Protein AF-A0A521FG73-F1 (afdb_monomer)

pLDDT: mean 85.03, std 11.17, range [48.38, 95.25]

Sequence (77 aa):
MAGLIPQLVPSHELIITMDESRMVSIGKLRMEQVLIKIVCNAAKYSPGAKQILLDARFMENGDLLFSVTDQRIGISE

Solvent-accessible surface area (backbone atoms only — not comparable to full-atom values): 4912 Å² total; per-residue (Å²): 119,86,75,54,66,62,68,72,38,78,80,37,49,73,47,78,48,66,82,66,93,76,92,74,94,69,63,63,73,62,51,50,54,51,52,52,52,52,54,48,46,39,50,70,72,22,76,90,37,61,54,34,41,38,41,38,39,75,44,97,88,70,48,77,48,76,45,79,48,57,75,53,95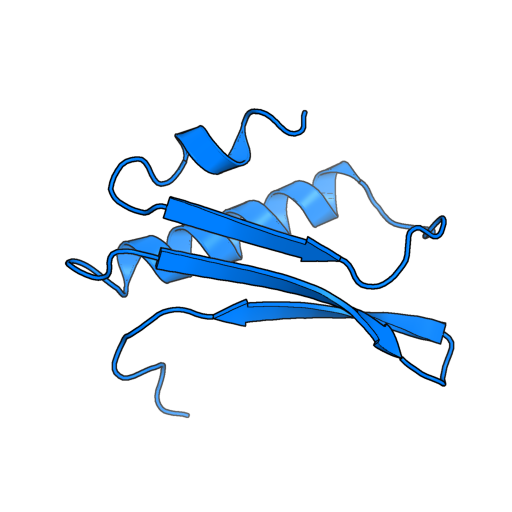,74,79,84,133

InterPro domains:
  IPR036890 Histidine kinase/HSP90-like ATPase superfamily [G3DSA:3.30.565.10] (6-77)
  IPR036890 Histidine kinase/HSP90-like ATPase superfamily [SSF55874] (10-77)

Radius of gyration: 13.18 Å; Cα contacts (8 Å, |Δi|>4): 89; chains: 1; bounding box: 31×31×32 Å

Structure (mmCIF, N/CA/C/O backbone):
data_AF-A0A521FG73-F1
#
_entry.id   AF-A0A521FG73-F1
#
loop_
_atom_site.group_PDB
_atom_site.id
_atom_site.type_symbol
_atom_site.label_atom_id
_atom_site.label_alt_id
_atom_site.label_comp_id
_atom_site.label_asym_id
_atom_site.label_entity_id
_atom_site.label_seq_id
_atom_site.pdbx_PDB_ins_code
_atom_site.Cartn_x
_atom_site.Cartn_y
_atom_site.Cartn_z
_atom_site.occupancy
_atom_site.B_iso_or_equiv
_atom_site.auth_seq_id
_atom_site.auth_comp_id
_atom_site.auth_asym_id
_atom_site.auth_atom_id
_atom_site.pdbx_PDB_model_num
ATOM 1 N N . MET A 1 1 ? -4.346 11.279 -10.098 1.00 48.91 1 MET A N 1
ATOM 2 C CA . MET A 1 1 ? -4.574 9.899 -9.607 1.00 48.91 1 MET A CA 1
ATOM 3 C C . MET A 1 1 ? -4.101 9.696 -8.166 1.00 48.91 1 MET A C 1
ATOM 5 O O . MET A 1 1 ? -4.778 8.976 -7.453 1.00 48.91 1 MET A O 1
ATOM 9 N N . ALA A 1 2 ? -3.046 10.378 -7.683 1.00 48.38 2 ALA A N 1
ATOM 10 C CA . ALA A 1 2 ? -2.605 10.305 -6.275 1.00 48.38 2 ALA A CA 1
ATOM 11 C C . ALA A 1 2 ? -3.675 10.690 -5.219 1.00 48.38 2 ALA A C 1
ATOM 13 O O . ALA A 1 2 ? -3.539 10.335 -4.058 1.00 48.38 2 ALA A O 1
ATOM 14 N N . GLY A 1 3 ? -4.755 11.379 -5.613 1.00 51.84 3 GLY A N 1
ATOM 15 C CA . GLY A 1 3 ? -5.817 11.826 -4.702 1.00 51.84 3 GLY A CA 1
ATOM 16 C C . GLY A 1 3 ? -6.951 10.829 -4.429 1.00 51.84 3 GLY A C 1
ATOM 17 O O . GLY A 1 3 ? -7.811 11.145 -3.616 1.00 51.84 3 GLY A O 1
ATOM 18 N N . LEU A 1 4 ? -6.995 9.662 -5.090 1.00 58.72 4 LEU A N 1
ATOM 19 C CA . LEU A 1 4 ? -8.101 8.706 -4.908 1.00 58.72 4 LEU A CA 1
ATOM 20 C C . LEU A 1 4 ? -7.892 7.774 -3.711 1.00 58.72 4 LEU A C 1
ATOM 22 O O . LEU A 1 4 ? -8.845 7.488 -2.998 1.00 58.72 4 LEU A O 1
ATOM 26 N N . ILE A 1 5 ? -6.658 7.333 -3.453 1.00 60.25 5 ILE A N 1
ATOM 27 C CA . ILE A 1 5 ? -6.391 6.335 -2.406 1.00 60.25 5 ILE A CA 1
ATOM 28 C C . ILE A 1 5 ? -6.708 6.852 -0.987 1.00 60.25 5 ILE A C 1
ATOM 30 O O . ILE A 1 5 ? -7.362 6.122 -0.244 1.00 60.25 5 ILE A O 1
ATOM 34 N N . PRO A 1 6 ? -6.375 8.104 -0.608 1.00 60.38 6 PRO A N 1
ATOM 35 C CA . PRO A 1 6 ? -6.740 8.635 0.709 1.00 60.38 6 PRO A CA 1
ATOM 36 C C . PRO A 1 6 ? -8.258 8.696 0.953 1.00 60.38 6 PRO A C 1
ATOM 38 O O . PRO A 1 6 ? -8.703 8.611 2.091 1.00 60.38 6 PRO A O 1
ATOM 41 N N . GLN A 1 7 ? -9.070 8.809 -0.105 1.00 64.12 7 GLN A N 1
ATOM 42 C CA . GLN A 1 7 ? -10.535 8.846 0.011 1.00 64.12 7 GLN A CA 1
ATOM 43 C C . GLN A 1 7 ? -11.159 7.459 0.228 1.00 64.12 7 GLN A C 1
ATOM 45 O O . GLN A 1 7 ? -12.318 7.368 0.624 1.00 64.12 7 GLN A O 1
ATOM 50 N N . LEU A 1 8 ? -10.416 6.377 -0.029 1.00 70.50 8 LEU A N 1
ATOM 51 C CA . LEU A 1 8 ? -10.923 5.005 0.090 1.00 70.50 8 LEU A CA 1
ATOM 52 C C . LEU A 1 8 ? -11.014 4.521 1.538 1.00 70.50 8 LEU A C 1
ATOM 54 O O . LEU A 1 8 ? -11.743 3.571 1.819 1.00 70.50 8 LEU A O 1
ATOM 58 N N . VAL A 1 9 ? -10.259 5.141 2.444 1.00 78.88 9 VAL A N 1
ATOM 59 C CA . VAL A 1 9 ? -10.122 4.712 3.841 1.00 78.88 9 VAL A CA 1
ATOM 60 C C . VAL A 1 9 ? -10.279 5.908 4.789 1.00 78.88 9 VAL A C 1
ATOM 62 O O . VAL A 1 9 ? -9.369 6.218 5.542 1.00 78.88 9 VAL A O 1
ATOM 65 N N . PRO A 1 10 ? -11.431 6.607 4.790 1.00 78.56 10 PRO A N 1
ATOM 66 C CA . PRO A 1 10 ? -11.598 7.890 5.489 1.00 78.56 10 PRO A CA 1
ATOM 67 C C . PRO A 1 10 ? -11.463 7.805 7.019 1.00 78.56 10 PRO A C 1
ATOM 69 O O . PRO A 1 10 ? -11.313 8.826 7.683 1.00 78.56 10 PRO A O 1
ATOM 72 N N . SER A 1 11 ? -11.536 6.600 7.590 1.00 84.56 11 SER A N 1
ATOM 73 C CA . SER A 1 11 ? -11.310 6.335 9.014 1.00 84.56 11 SER A CA 1
ATOM 74 C C . SER A 1 11 ? -9.835 6.172 9.392 1.00 84.56 11 SER A C 1
ATOM 76 O O . SER A 1 11 ? -9.535 6.071 10.581 1.00 84.56 11 SER A O 1
ATOM 78 N N . HIS A 1 12 ? -8.933 6.127 8.410 1.00 86.62 12 HIS A N 1
ATOM 79 C CA . HIS A 1 12 ? -7.510 5.863 8.586 1.00 86.62 12 HIS A CA 1
ATOM 80 C C . HIS A 1 12 ? -6.682 6.940 7.884 1.00 86.62 12 HIS A C 1
ATOM 82 O O . HIS A 1 12 ? -6.992 7.384 6.782 1.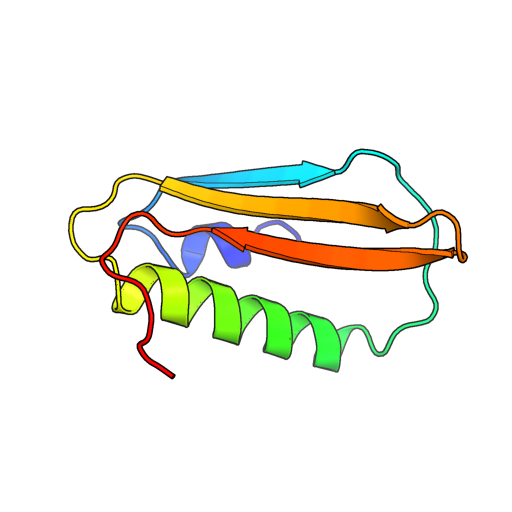00 86.62 12 HIS A O 1
ATOM 88 N N . GLU A 1 13 ? -5.582 7.338 8.506 1.00 89.94 13 GLU A N 1
ATOM 89 C CA . GLU A 1 13 ? -4.545 8.129 7.860 1.00 89.94 13 GLU A CA 1
ATOM 90 C C . GLU A 1 13 ? -3.658 7.197 7.023 1.00 89.94 13 GLU A C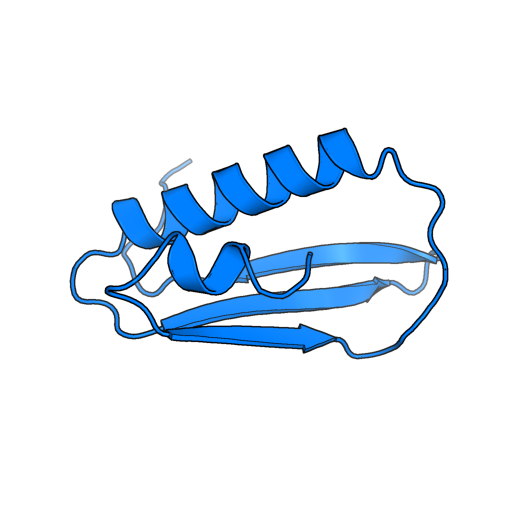 1
ATOM 92 O O . GLU A 1 13 ? -3.065 6.247 7.541 1.00 89.94 13 GLU A O 1
ATOM 97 N N . LEU A 1 14 ? -3.582 7.454 5.717 1.00 89.38 14 LEU A N 1
ATOM 98 C CA . LEU A 1 14 ? -2.690 6.729 4.819 1.00 89.38 14 LEU A CA 1
ATOM 99 C C . LEU A 1 14 ? -1.353 7.465 4.720 1.00 89.38 14 LEU A C 1
ATOM 101 O O . LEU A 1 14 ? -1.288 8.557 4.154 1.00 89.38 14 LEU A O 1
ATOM 105 N N . ILE A 1 15 ? -0.294 6.842 5.227 1.00 90.50 15 ILE A N 1
ATOM 106 C CA . ILE A 1 15 ? 1.072 7.368 5.167 1.00 90.50 15 ILE A CA 1
ATOM 107 C C . ILE A 1 15 ? 1.809 6.626 4.056 1.00 90.50 15 ILE A C 1
ATOM 109 O O . ILE A 1 15 ? 1.838 5.397 4.047 1.00 90.50 15 ILE A O 1
ATOM 113 N N . ILE A 1 16 ? 2.378 7.372 3.109 1.00 89.94 16 ILE A N 1
ATOM 114 C CA . ILE A 1 16 ? 3.076 6.811 1.950 1.00 89.94 16 ILE A CA 1
ATOM 115 C C . ILE A 1 16 ? 4.544 7.220 2.011 1.00 89.94 16 ILE A C 1
ATOM 117 O O . ILE A 1 16 ? 4.850 8.412 1.945 1.00 89.94 16 ILE A O 1
ATOM 121 N N . THR A 1 17 ? 5.433 6.233 2.068 1.00 91.31 17 THR A N 1
ATOM 122 C CA . THR A 1 17 ? 6.885 6.429 2.021 1.00 91.31 17 THR A CA 1
ATOM 123 C C . THR A 1 17 ? 7.445 5.781 0.765 1.00 91.31 17 THR A C 1
ATOM 125 O O . THR A 1 17 ? 7.074 4.665 0.397 1.00 91.31 17 THR A O 1
ATOM 128 N N . MET A 1 18 ? 8.352 6.481 0.090 1.00 88.12 18 MET A N 1
ATOM 129 C CA . MET A 1 18 ? 9.060 5.945 -1.065 1.00 88.12 18 MET A CA 1
ATOM 130 C C . MET A 1 18 ? 10.522 6.364 -0.995 1.00 88.12 18 MET A C 1
ATOM 132 O O . MET A 1 18 ? 10.818 7.559 -1.020 1.00 88.12 18 MET A O 1
ATOM 136 N N . ASP A 1 19 ? 11.415 5.380 -0.911 1.00 82.81 19 ASP A N 1
ATOM 137 C CA . ASP A 1 19 ? 12.845 5.623 -0.681 1.00 82.81 19 ASP A CA 1
ATOM 138 C C . ASP A 1 19 ? 13.536 6.225 -1.911 1.00 82.81 19 ASP A C 1
ATOM 140 O O . ASP A 1 19 ? 14.489 6.994 -1.798 1.00 82.81 19 ASP A O 1
ATOM 144 N N . GLU A 1 20 ? 13.045 5.898 -3.108 1.00 85.19 20 GLU A N 1
ATOM 145 C CA . GLU A 1 20 ? 13.616 6.369 -4.363 1.00 85.19 20 GLU A CA 1
ATOM 146 C C . GLU A 1 20 ? 12.555 6.437 -5.468 1.00 85.19 20 GLU A C 1
ATOM 148 O O . GLU A 1 20 ? 11.687 5.571 -5.579 1.00 85.19 20 GLU A O 1
ATOM 153 N N . SER A 1 21 ? 12.641 7.455 -6.328 1.00 85.00 21 SER A N 1
ATOM 154 C CA . SER A 1 21 ? 11.785 7.578 -7.510 1.00 85.00 21 SER A CA 1
ATOM 155 C C . SER A 1 21 ? 12.490 6.995 -8.735 1.00 85.00 21 SER A C 1
ATOM 157 O O . SER A 1 21 ? 13.445 7.584 -9.244 1.00 85.00 21 SER A O 1
ATOM 159 N N . ARG A 1 22 ? 12.011 5.849 -9.233 1.00 86.88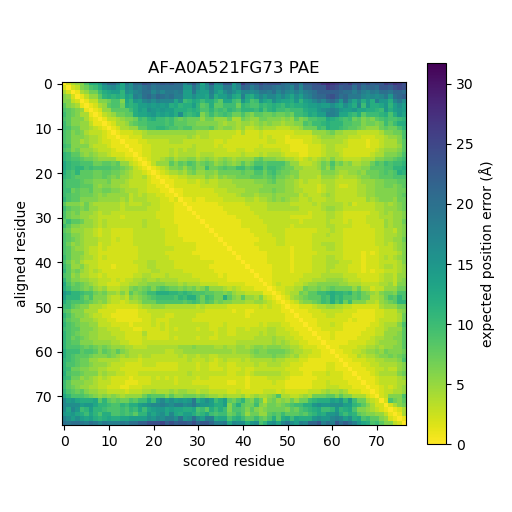 22 ARG A N 1
ATOM 160 C CA . ARG A 1 22 ? 12.459 5.261 -10.506 1.00 86.88 22 ARG A CA 1
ATOM 161 C C . ARG A 1 22 ? 11.277 4.823 -11.358 1.00 86.88 22 ARG A C 1
ATOM 163 O O . ARG A 1 22 ? 10.207 4.482 -10.858 1.00 86.88 22 ARG A O 1
ATOM 170 N N . MET A 1 23 ? 11.496 4.803 -12.668 1.00 88.81 23 MET A N 1
ATOM 171 C CA . MET A 1 23 ? 10.521 4.285 -13.622 1.00 88.81 23 MET A CA 1
ATOM 172 C C . MET A 1 23 ? 10.445 2.761 -13.532 1.00 88.81 23 MET A C 1
ATOM 174 O O . MET A 1 23 ? 11.469 2.084 -13.531 1.00 88.81 23 MET A O 1
ATOM 178 N N . VAL A 1 24 ? 9.224 2.228 -13.523 1.00 88.56 24 VAL A N 1
ATOM 179 C CA . VAL A 1 24 ? 8.960 0.785 -13.560 1.00 88.56 24 VAL A CA 1
ATOM 180 C C . VAL A 1 24 ? 8.093 0.428 -14.759 1.00 88.56 24 VAL A C 1
ATOM 182 O O . VAL A 1 24 ? 7.179 1.170 -15.126 1.00 88.56 24 VAL A O 1
ATOM 185 N N . SER A 1 25 ? 8.364 -0.727 -15.366 1.00 91.44 25 SER A N 1
ATOM 186 C CA . SER A 1 25 ? 7.492 -1.297 -16.393 1.00 91.44 25 SER A CA 1
ATOM 187 C C . SER A 1 25 ? 6.386 -2.092 -15.713 1.00 91.44 25 SER A C 1
ATOM 189 O O . SER A 1 25 ? 6.629 -3.158 -15.152 1.00 91.44 25 SER A O 1
ATOM 191 N N . ILE A 1 26 ? 5.168 -1.551 -15.710 1.00 89.69 26 ILE A N 1
ATOM 192 C CA . ILE A 1 26 ? 4.043 -2.169 -15.013 1.00 89.69 26 ILE A CA 1
ATOM 193 C C . ILE A 1 26 ? 2.710 -1.868 -15.693 1.00 89.69 26 ILE A C 1
ATOM 195 O O . ILE A 1 26 ? 2.495 -0.799 -16.265 1.00 89.69 26 ILE A O 1
ATOM 199 N N . GLY A 1 27 ? 1.766 -2.803 -15.583 1.00 95.25 27 GLY A N 1
ATOM 200 C CA . GLY A 1 27 ? 0.380 -2.566 -15.969 1.00 95.25 27 GLY A CA 1
ATOM 201 C C . GLY A 1 27 ? -0.296 -1.604 -14.994 1.00 95.25 27 GLY A C 1
ATOM 202 O O . GLY A 1 27 ? -0.898 -2.054 -14.023 1.00 95.25 27 GLY A O 1
ATOM 203 N N . LYS A 1 28 ? -0.217 -0.294 -15.260 1.00 90.75 28 LYS A N 1
ATOM 204 C CA . LYS A 1 28 ? -0.702 0.785 -14.377 1.00 90.75 28 LYS A CA 1
ATOM 205 C C . LYS A 1 28 ? -2.085 0.517 -13.769 1.00 90.75 28 LYS A C 1
ATOM 207 O O . LYS A 1 28 ? -2.220 0.539 -12.553 1.00 90.75 28 LYS A O 1
ATOM 212 N N . LEU A 1 29 ? -3.085 0.216 -14.603 1.00 90.88 29 LEU A N 1
ATOM 213 C CA . LEU A 1 29 ? -4.460 -0.039 -14.148 1.00 90.88 29 LEU A CA 1
ATOM 214 C C . LEU A 1 29 ? -4.556 -1.274 -13.244 1.00 90.88 29 LEU A C 1
ATOM 216 O O . LEU A 1 29 ? -5.277 -1.272 -12.251 1.00 90.88 29 LEU A O 1
ATOM 220 N N . ARG A 1 30 ? -3.807 -2.331 -13.572 1.00 93.06 30 ARG A N 1
ATOM 2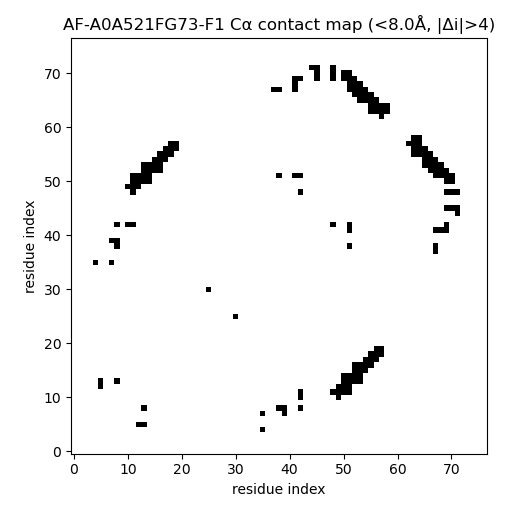21 C CA . ARG A 1 30 ? -3.796 -3.568 -12.787 1.00 93.06 30 ARG A CA 1
ATOM 222 C C . ARG A 1 30 ? -3.117 -3.352 -11.438 1.00 93.06 30 ARG A C 1
ATOM 224 O O . ARG A 1 30 ? -3.619 -3.833 -10.429 1.00 93.06 30 ARG A O 1
ATOM 231 N N . MET A 1 31 ? -2.010 -2.611 -11.410 1.00 91.25 31 MET A N 1
ATOM 232 C CA . MET A 1 31 ? -1.317 -2.310 -10.159 1.00 91.25 31 MET A CA 1
ATOM 233 C C . MET A 1 31 ? -2.156 -1.412 -9.256 1.00 91.25 31 MET A C 1
ATOM 235 O O . MET A 1 31 ? -2.239 -1.654 -8.059 1.00 9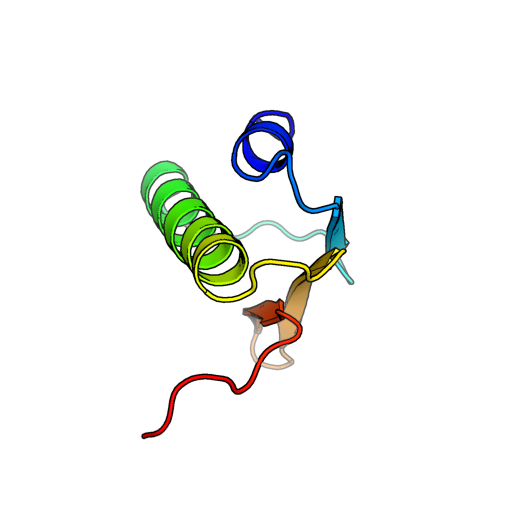1.25 31 MET A O 1
ATOM 239 N N . GLU A 1 32 ? -2.839 -0.425 -9.829 1.00 89.50 32 GLU A N 1
ATOM 240 C CA . GLU A 1 32 ? -3.765 0.421 -9.085 1.00 89.50 32 GLU A CA 1
ATOM 241 C C . GLU A 1 32 ? -4.858 -0.404 -8.395 1.00 89.50 32 GLU A C 1
ATOM 243 O O . GLU A 1 32 ? -5.071 -0.264 -7.193 1.00 89.50 32 GLU A O 1
ATOM 248 N N . GLN A 1 33 ? -5.485 -1.339 -9.114 1.00 90.94 33 GLN A N 1
ATOM 249 C CA . GLN A 1 33 ? -6.479 -2.245 -8.532 1.00 90.94 33 GLN A CA 1
ATOM 250 C C . GLN A 1 33 ? -5.911 -3.101 -7.396 1.00 90.94 33 GLN A C 1
ATOM 252 O O . GLN A 1 33 ? -6.589 -3.315 -6.390 1.00 90.94 33 GLN A O 1
ATOM 257 N N . VAL A 1 34 ? -4.681 -3.598 -7.547 1.00 93.19 34 VAL A N 1
ATOM 258 C CA . VAL A 1 34 ? -4.015 -4.399 -6.513 1.00 93.19 34 VAL A CA 1
ATOM 259 C C . VAL A 1 34 ? -3.747 -3.556 -5.264 1.00 93.19 34 VAL A C 1
ATOM 261 O O . VAL A 1 34 ? -4.120 -3.980 -4.172 1.00 93.19 34 VAL A O 1
ATOM 264 N N . LEU A 1 35 ? -3.185 -2.351 -5.411 1.00 91.19 35 LEU A N 1
ATOM 265 C CA . LEU A 1 35 ? -2.927 -1.443 -4.287 1.00 91.19 35 LEU A CA 1
ATOM 266 C C . LEU A 1 35 ? -4.220 -1.078 -3.554 1.00 91.19 35 LEU A C 1
ATOM 268 O O . LEU A 1 35 ? -4.279 -1.188 -2.332 1.00 91.19 35 LEU A O 1
ATOM 272 N N . ILE A 1 36 ? -5.273 -0.724 -4.297 1.00 90.75 36 ILE A N 1
ATOM 273 C CA . ILE A 1 36 ? -6.597 -0.432 -3.734 1.00 90.75 36 ILE A CA 1
ATOM 274 C C . ILE A 1 36 ? -7.102 -1.618 -2.913 1.00 90.75 36 ILE A C 1
ATOM 276 O O . ILE A 1 36 ? -7.510 -1.444 -1.768 1.00 90.75 36 ILE A O 1
ATOM 280 N N . LYS A 1 37 ? -7.040 -2.836 -3.462 1.00 91.38 37 LYS A N 1
ATOM 281 C CA . LYS A 1 37 ? -7.509 -4.034 -2.756 1.00 91.38 37 LYS A CA 1
ATOM 282 C C . LYS A 1 37 ? -6.770 -4.264 -1.443 1.00 91.38 37 LYS A C 1
ATOM 284 O O . LYS A 1 37 ? -7.408 -4.582 -0.442 1.00 91.38 37 LYS A O 1
ATOM 289 N N . ILE A 1 38 ? -5.446 -4.130 -1.453 1.00 92.06 38 ILE A N 1
ATOM 290 C CA . ILE A 1 38 ? -4.624 -4.396 -0.270 1.00 92.06 38 ILE A CA 1
ATOM 291 C C . ILE A 1 38 ? -4.866 -3.317 0.793 1.00 92.06 38 ILE A C 1
ATOM 293 O O . ILE A 1 38 ? -5.141 -3.660 1.939 1.00 92.06 38 ILE A O 1
ATOM 297 N N . VAL A 1 39 ? -4.866 -2.033 0.418 1.00 91.38 39 VAL A N 1
ATOM 298 C CA . VAL A 1 39 ? -5.119 -0.916 1.348 1.00 91.38 39 VAL A CA 1
ATOM 299 C C . VAL A 1 39 ? -6.531 -0.981 1.935 1.00 91.38 39 VAL A C 1
ATOM 301 O O . VAL A 1 39 ? -6.711 -0.822 3.142 1.00 91.38 39 VAL A O 1
ATOM 304 N N . CYS A 1 40 ? -7.546 -1.277 1.120 1.00 90.12 40 CYS A N 1
ATOM 305 C CA . CYS A 1 40 ? -8.910 -1.442 1.619 1.00 90.12 40 CYS A CA 1
ATOM 306 C C . CYS A 1 40 ? -9.037 -2.640 2.569 1.00 90.12 40 CYS A C 1
ATOM 308 O O . CYS A 1 40 ? -9.764 -2.549 3.558 1.00 90.12 40 CYS A O 1
ATOM 310 N N . ASN A 1 41 ? -8.335 -3.747 2.306 1.00 90.69 41 ASN A N 1
ATOM 311 C CA . ASN A 1 41 ? -8.296 -4.880 3.230 1.00 90.69 41 ASN A CA 1
ATOM 312 C C . ASN A 1 41 ? -7.633 -4.488 4.553 1.00 90.69 41 ASN A C 1
ATOM 314 O O . ASN A 1 41 ? -8.230 -4.721 5.602 1.00 90.69 41 ASN A O 1
ATOM 318 N N . ALA A 1 42 ? -6.467 -3.844 4.504 1.00 91.19 42 ALA A N 1
ATOM 319 C CA . ALA A 1 42 ? -5.781 -3.332 5.685 1.00 91.19 42 ALA A CA 1
ATOM 320 C C . ALA A 1 42 ? -6.724 -2.475 6.548 1.00 91.19 42 ALA A C 1
ATOM 322 O O . ALA A 1 42 ? -6.881 -2.745 7.735 1.00 91.19 42 ALA A O 1
ATOM 323 N N . ALA A 1 43 ? -7.457 -1.524 5.956 1.00 90.06 43 ALA A N 1
ATOM 324 C CA . ALA A 1 43 ? -8.431 -0.700 6.681 1.00 90.06 43 ALA A CA 1
ATOM 325 C C . ALA A 1 43 ? -9.607 -1.501 7.250 1.00 90.06 43 ALA A C 1
ATOM 327 O O . ALA A 1 43 ? -9.952 -1.370 8.426 1.00 90.06 43 ALA A O 1
ATOM 328 N N . LYS A 1 44 ? -10.223 -2.349 6.418 1.00 88.62 44 LYS A N 1
ATOM 329 C CA . LYS A 1 44 ? -11.389 -3.165 6.782 1.00 88.62 44 LYS A CA 1
ATOM 330 C C . LYS A 1 44 ? -11.090 -4.079 7.966 1.00 88.62 44 LYS A C 1
ATOM 332 O O . LYS A 1 44 ? -11.945 -4.253 8.833 1.00 88.62 44 LYS A O 1
ATOM 337 N N . TYR A 1 45 ? -9.905 -4.682 7.978 1.00 89.44 45 TYR A N 1
ATOM 338 C CA . TYR A 1 45 ? -9.501 -5.644 8.996 1.00 89.44 45 TYR A CA 1
ATOM 339 C C . TYR A 1 45 ? -8.758 -5.010 10.170 1.00 89.44 45 TYR A C 1
ATOM 341 O O . TYR A 1 45 ? -8.531 -5.705 11.154 1.00 89.44 45 TYR A O 1
ATOM 349 N N . SER A 1 46 ? -8.488 -3.700 10.144 1.00 88.12 46 SER A N 1
ATOM 350 C CA . SER A 1 46 ? -7.929 -2.954 11.277 1.00 88.12 46 SER A CA 1
ATOM 351 C C . SER A 1 46 ? -8.854 -1.852 11.831 1.00 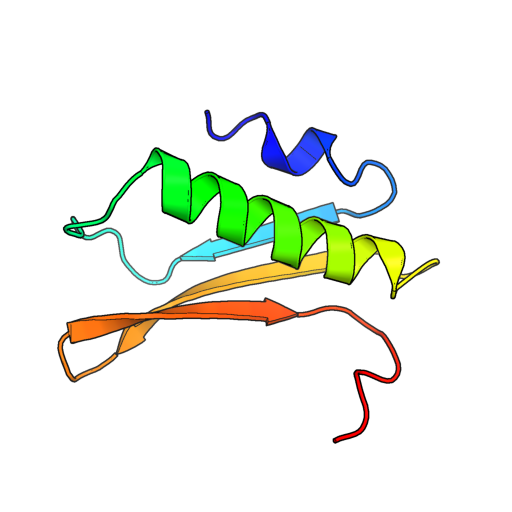88.12 46 SER A C 1
ATOM 353 O O . SER A 1 46 ? -8.432 -0.707 12.013 1.00 88.12 46 SER A O 1
ATOM 355 N N . PRO A 1 47 ? -10.128 -2.146 12.168 1.00 84.75 47 PRO A N 1
ATOM 356 C CA . PRO A 1 47 ? -11.019 -1.116 12.691 1.00 84.75 47 PRO A CA 1
ATOM 357 C C . PRO A 1 47 ? -10.488 -0.550 14.016 1.00 84.75 47 PRO A C 1
ATOM 359 O O . PRO A 1 47 ? -10.038 -1.304 14.885 1.00 84.75 47 PRO A O 1
ATOM 362 N N . GLY A 1 48 ? -10.543 0.776 14.165 1.00 82.38 48 GLY A N 1
ATOM 363 C CA . GLY A 1 48 ? -10.022 1.511 15.325 1.00 82.38 48 GLY A CA 1
ATOM 364 C C . GLY A 1 48 ? -8.518 1.817 15.281 1.00 82.38 48 GLY A C 1
ATOM 365 O O . GLY A 1 48 ? -8.053 2.610 16.099 1.00 82.38 48 GLY A O 1
ATOM 366 N N . ALA A 1 49 ? -7.765 1.241 14.336 1.00 84.00 49 ALA A N 1
ATOM 367 C CA . ALA A 1 49 ? -6.407 1.689 14.042 1.00 84.00 49 ALA A CA 1
ATOM 368 C C . ALA A 1 49 ? -6.444 3.084 13.408 1.00 84.00 49 ALA A C 1
ATOM 370 O O . ALA A 1 49 ? -7.389 3.424 12.698 1.00 84.00 49 ALA A O 1
ATOM 371 N N . LYS A 1 50 ? -5.415 3.894 13.668 1.00 86.25 50 LYS A N 1
ATOM 372 C CA . LYS A 1 50 ? -5.348 5.264 13.137 1.00 86.25 50 LYS A CA 1
ATOM 373 C C . LYS A 1 50 ? -4.655 5.341 11.787 1.00 86.25 50 LYS A C 1
ATOM 375 O O . LYS A 1 50 ? -4.956 6.250 11.026 1.00 86.25 50 LYS A O 1
ATOM 380 N N . GLN A 1 51 ? -3.727 4.427 11.511 1.00 91.69 51 GLN A N 1
ATOM 381 C CA . GLN A 1 51 ? -2.786 4.561 10.404 1.00 91.69 51 GLN A CA 1
ATOM 382 C C . GLN A 1 51 ? -2.662 3.272 9.599 1.00 91.69 51 GLN A C 1
ATOM 384 O O . GLN A 1 51 ? -2.704 2.172 10.153 1.00 91.69 51 GLN A O 1
ATOM 389 N N . ILE A 1 52 ? -2.473 3.445 8.294 1.00 91.62 52 ILE A N 1
ATOM 390 C CA . ILE A 1 52 ? -2.027 2.415 7.357 1.00 91.62 52 ILE A CA 1
ATOM 391 C C . ILE A 1 52 ? -0.764 2.950 6.694 1.00 91.62 52 ILE A C 1
ATOM 393 O O . ILE A 1 52 ? -0.770 4.063 6.162 1.00 91.62 52 ILE A O 1
ATOM 397 N N . LEU A 1 53 ? 0.309 2.168 6.735 1.00 92.44 53 LEU A N 1
ATOM 398 C CA . LEU A 1 53 ? 1.586 2.535 6.128 1.00 92.44 53 LEU A CA 1
ATOM 399 C C . LEU A 1 53 ? 1.716 1.834 4.779 1.00 92.44 53 LEU A C 1
ATOM 401 O O . LEU A 1 53 ? 1.505 0.624 4.692 1.00 92.44 53 LEU A O 1
ATOM 405 N N . LEU A 1 54 ? 2.043 2.594 3.740 1.00 92.38 54 LEU A N 1
ATOM 406 C CA . LEU A 1 54 ? 2.397 2.089 2.422 1.00 92.38 54 LEU A CA 1
ATOM 407 C C . LEU A 1 54 ? 3.845 2.479 2.133 1.00 92.38 54 LEU A C 1
ATOM 409 O O . LEU A 1 54 ? 4.133 3.644 1.867 1.00 92.38 54 LEU A O 1
ATOM 413 N N . ASP A 1 55 ? 4.729 1.492 2.128 1.00 93.75 55 ASP A N 1
ATOM 414 C CA . ASP A 1 55 ? 6.147 1.686 1.852 1.00 93.75 55 ASP A CA 1
ATOM 415 C C . ASP A 1 55 ? 6.511 1.052 0.510 1.00 93.75 55 ASP A C 1
ATOM 417 O O . ASP A 1 55 ? 6.083 -0.063 0.190 1.00 93.75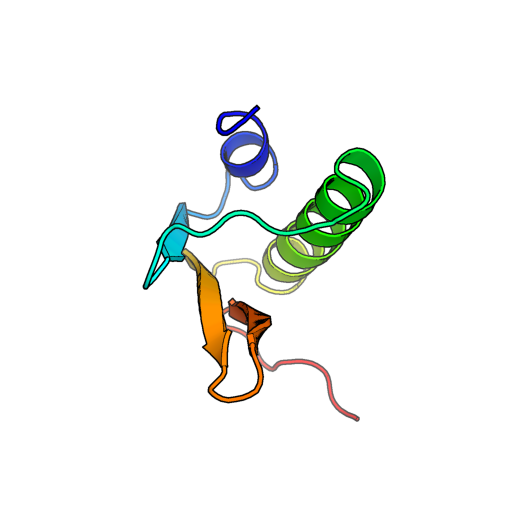 55 ASP A O 1
ATOM 421 N N . ALA A 1 56 ? 7.311 1.761 -0.280 1.00 92.50 56 ALA A N 1
ATOM 422 C CA . ALA A 1 56 ? 7.831 1.280 -1.551 1.00 92.50 56 ALA A CA 1
ATOM 423 C C . ALA A 1 56 ? 9.347 1.483 -1.612 1.00 92.50 56 ALA A C 1
ATOM 425 O O . ALA A 1 56 ? 9.836 2.609 -1.494 1.00 92.50 56 ALA A O 1
ATOM 426 N N . ARG A 1 57 ? 10.091 0.394 -1.833 1.00 94.31 57 ARG A N 1
ATOM 427 C CA . ARG A 1 57 ? 11.552 0.436 -1.962 1.00 94.31 57 ARG A CA 1
ATOM 428 C C . ARG A 1 57 ? 12.057 -0.488 -3.058 1.00 94.31 57 ARG A C 1
ATOM 430 O O . ARG A 1 57 ? 11.539 -1.590 -3.238 1.00 94.31 57 ARG A O 1
ATOM 437 N N . PHE A 1 58 ? 13.092 -0.050 -3.766 1.00 92.75 58 PHE A N 1
ATOM 438 C CA . PHE A 1 58 ? 13.812 -0.919 -4.687 1.00 92.75 58 PHE A CA 1
ATOM 439 C C . PHE A 1 58 ? 14.730 -1.855 -3.905 1.00 92.75 58 PHE A C 1
ATOM 441 O O . PHE A 1 58 ? 15.454 -1.436 -3.005 1.00 92.75 58 PHE A O 1
ATOM 448 N N . MET A 1 59 ? 14.683 -3.131 -4.255 1.00 92.25 59 MET A N 1
ATOM 449 C CA . MET A 1 59 ? 15.606 -4.143 -3.772 1.00 92.25 59 MET A CA 1
ATOM 450 C C . MET A 1 59 ? 16.901 -4.119 -4.590 1.00 92.25 59 MET A C 1
ATOM 452 O O . MET A 1 59 ? 16.942 -3.607 -5.709 1.00 92.25 59 MET A O 1
ATOM 456 N N . GLU A 1 60 ? 17.967 -4.711 -4.049 1.00 91.06 60 GLU A N 1
ATOM 457 C CA . GLU A 1 60 ? 19.283 -4.765 -4.708 1.00 91.06 60 GLU A CA 1
ATOM 458 C C . GLU A 1 60 ? 19.244 -5.463 -6.077 1.00 91.06 60 GLU A C 1
ATOM 460 O O . GLU A 1 60 ? 20.016 -5.129 -6.972 1.00 91.06 60 GLU A O 1
ATOM 465 N N . ASN A 1 61 ? 18.305 -6.393 -6.271 1.00 91.94 61 ASN A N 1
ATOM 466 C CA . ASN A 1 61 ? 18.091 -7.094 -7.536 1.00 91.94 61 ASN A CA 1
ATOM 467 C C . ASN A 1 61 ? 17.299 -6.274 -8.578 1.00 91.94 61 ASN A C 1
ATOM 469 O O . ASN A 1 61 ? 17.058 -6.765 -9.679 1.00 91.94 61 ASN A O 1
ATOM 473 N N . GLY A 1 62 ? 16.899 -5.043 -8.247 1.00 87.94 62 GLY A N 1
ATOM 474 C CA . GLY A 1 62 ? 16.127 -4.157 -9.118 1.00 87.94 62 GLY A CA 1
ATOM 475 C C . GLY A 1 62 ? 14.609 -4.321 -9.017 1.00 87.94 62 GLY A C 1
ATOM 476 O O . GLY A 1 62 ? 13.888 -3.546 -9.650 1.00 87.94 62 GLY A O 1
ATOM 477 N N . ASP A 1 63 ? 14.114 -5.264 -8.212 1.00 90.94 63 ASP A N 1
ATOM 478 C CA . ASP A 1 63 ? 12.679 -5.425 -7.984 1.00 90.94 63 ASP A CA 1
ATOM 479 C C . ASP A 1 63 ? 12.127 -4.299 -7.107 1.00 90.94 63 ASP A C 1
ATOM 481 O O . ASP A 1 63 ? 12.805 -3.775 -6.222 1.00 90.94 63 ASP A O 1
ATOM 485 N N . LEU A 1 64 ? 10.863 -3.938 -7.326 1.00 91.12 64 LEU A N 1
ATOM 486 C CA . LEU A 1 64 ? 10.148 -2.998 -6.470 1.00 91.12 64 LEU A CA 1
ATOM 487 C C . LEU A 1 64 ? 9.342 -3.769 -5.423 1.00 91.12 64 LEU A C 1
ATOM 489 O O . LEU A 1 64 ? 8.380 -4.464 -5.757 1.00 91.12 64 LEU A O 1
ATOM 493 N N . LEU A 1 65 ? 9.714 -3.615 -4.155 1.00 92.75 65 LEU A N 1
ATOM 494 C CA . LEU A 1 65 ? 8.980 -4.170 -3.028 1.00 92.75 65 LEU A CA 1
ATOM 495 C C . LEU A 1 65 ? 7.994 -3.134 -2.489 1.00 92.75 65 LEU A C 1
ATOM 497 O O . LEU A 1 65 ? 8.391 -2.052 -2.058 1.00 92.75 65 LEU A O 1
ATOM 501 N N . PHE A 1 66 ? 6.717 -3.509 -2.457 1.00 91.56 66 PHE A N 1
ATOM 502 C CA . PHE A 1 66 ? 5.661 -2.766 -1.776 1.00 91.56 66 PHE A CA 1
ATOM 503 C C . PHE A 1 66 ? 5.293 -3.461 -0.471 1.00 91.56 66 PHE A C 1
ATOM 505 O O . PHE A 1 66 ? 5.131 -4.680 -0.441 1.00 91.56 66 PHE A O 1
ATOM 512 N N . SER A 1 67 ? 5.124 -2.692 0.596 1.00 93.50 67 SER A N 1
ATOM 513 C CA . SER A 1 67 ? 4.644 -3.174 1.891 1.00 93.50 67 SER A CA 1
ATOM 514 C C . SER A 1 67 ? 3.439 -2.351 2.321 1.00 93.50 67 SER A C 1
ATOM 516 O O . SER A 1 67 ? 3.477 -1.126 2.267 1.00 93.50 67 SER A O 1
ATOM 518 N N . VAL A 1 68 ? 2.365 -3.029 2.728 1.00 92.38 68 VAL A N 1
ATOM 519 C CA . VAL A 1 68 ? 1.211 -2.400 3.378 1.00 92.38 68 VAL A CA 1
ATOM 520 C C . VAL A 1 68 ? 1.152 -2.924 4.799 1.00 92.38 68 VAL A C 1
ATOM 522 O O . VAL A 1 68 ? 1.024 -4.130 4.998 1.00 92.38 68 VAL A O 1
ATOM 525 N N . THR A 1 69 ? 1.245 -2.019 5.766 1.00 92.38 69 THR A N 1
ATOM 526 C CA . THR A 1 69 ? 1.246 -2.355 7.190 1.00 92.38 69 THR A CA 1
ATOM 527 C C . THR A 1 69 ? -0.002 -1.789 7.853 1.00 92.38 69 THR A C 1
ATOM 529 O O . THR A 1 69 ? -0.263 -0.586 7.774 1.00 92.38 69 THR A O 1
ATOM 532 N N . ASP A 1 70 ? -0.756 -2.656 8.528 1.00 91.06 70 ASP A N 1
ATOM 533 C CA . ASP A 1 70 ? -1.853 -2.294 9.429 1.00 91.06 70 ASP A CA 1
ATOM 534 C C . ASP A 1 70 ? -1.503 -2.609 10.895 1.00 91.06 70 ASP A C 1
ATOM 536 O O . ASP A 1 70 ? -0.457 -3.185 11.189 1.00 91.06 70 ASP A O 1
ATOM 540 N N . GLN A 1 71 ? -2.353 -2.182 11.834 1.00 84.88 71 GLN A N 1
ATOM 541 C CA . GLN A 1 71 ? -2.098 -2.282 13.278 1.00 84.88 71 GLN A CA 1
ATOM 542 C C . GLN A 1 71 ? -2.998 -3.317 13.981 1.00 84.88 71 GLN A C 1
ATOM 544 O O . GLN A 1 71 ? -3.519 -3.049 15.068 1.00 84.88 71 GLN A O 1
ATOM 549 N N . ARG A 1 72 ? -3.232 -4.494 13.382 1.00 79.50 72 ARG A N 1
ATOM 550 C CA . ARG A 1 72 ? -4.021 -5.574 14.010 1.00 79.50 72 ARG A CA 1
ATOM 551 C C . ARG A 1 72 ? -3.321 -6.931 14.061 1.00 79.50 72 ARG A C 1
ATOM 553 O O . ARG A 1 72 ? -2.165 -7.066 13.696 1.00 79.50 72 ARG A O 1
ATOM 560 N N . ILE A 1 73 ?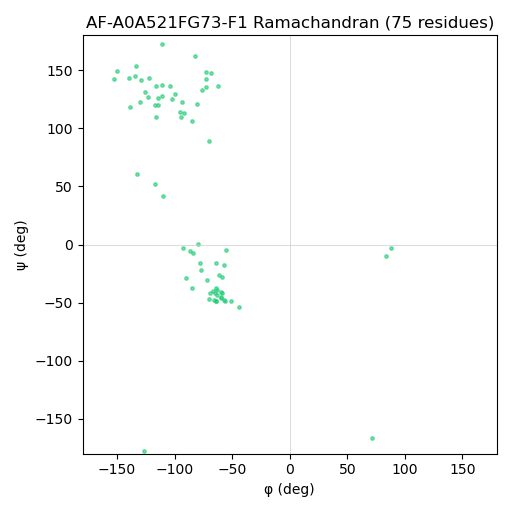 -4.041 -7.932 14.587 1.00 73.69 73 ILE A N 1
ATOM 561 C CA . ILE A 1 73 ? -3.600 -9.319 14.840 1.00 73.69 73 ILE A CA 1
ATOM 562 C C . ILE A 1 73 ? -3.045 -10.061 13.608 1.00 73.69 73 ILE A C 1
ATOM 564 O O . ILE A 1 73 ? -2.571 -11.183 13.752 1.00 73.69 73 ILE A O 1
ATOM 568 N N . GLY A 1 74 ? -3.085 -9.449 12.421 1.00 75.50 74 GLY A N 1
ATOM 569 C CA . GLY A 1 74 ? -2.643 -10.052 11.173 1.00 75.50 74 GLY A CA 1
ATOM 570 C C . GLY A 1 74 ? -3.581 -11.154 10.681 1.00 75.50 74 GLY A C 1
ATOM 571 O O . GLY A 1 74 ? -4.719 -11.295 11.137 1.00 75.50 74 GLY A O 1
ATOM 572 N N . ILE A 1 75 ? -3.092 -11.921 9.712 1.00 75.88 75 ILE A N 1
ATOM 573 C CA . ILE A 1 75 ? -3.748 -13.115 9.175 1.00 75.88 75 ILE A CA 1
ATOM 574 C C . ILE A 1 75 ? -2.903 -14.308 9.630 1.00 75.88 75 ILE A C 1
ATOM 576 O O . ILE A 1 75 ? -1.689 -14.293 9.442 1.00 75.88 75 ILE A O 1
ATOM 580 N N . SER A 1 76 ? -3.524 -15.309 10.254 1.00 73.00 76 SER A N 1
ATOM 581 C CA . SER A 1 76 ? -2.855 -16.583 10.531 1.00 73.00 76 SER A CA 1
ATOM 582 C C . SER A 1 76 ? -2.690 -17.374 9.234 1.00 73.00 76 SER A C 1
ATOM 584 O O . SER A 1 76 ? -3.596 -17.348 8.401 1.00 73.00 76 SER A O 1
ATOM 586 N N . GLU A 1 77 ? -1.560 -18.064 9.097 1.00 58.38 77 GLU A N 1
ATOM 587 C CA . GLU A 1 77 ? -1.255 -18.956 7.967 1.00 58.38 77 GLU A CA 1
ATOM 588 C C . GLU A 1 77 ? -2.273 -20.097 7.801 1.00 58.38 77 GLU A C 1
ATOM 590 O O . GLU A 1 77 ? -2.743 -20.634 8.835 1.00 58.38 77 GLU A O 1
#

Organism: NCBI:txid425512

Mean predicted aligned error: 5.56 Å

Foldseek 3Di:
DVPPLCVLQVQEDEAEEEPDDDDDDDDVVVVVVVVSVVSNVLRVVQPPWHYWYWYWYQDPVRDIDIDIDHDDPDDDD

Nearest PDB structures (foldseek):
  8dwz-assembly1_A  TM=8.144E-01  e=1.026E+00  Enterococcus
  8uu7-assembly1_w  TM=5.237E-01  e=2.385E+00  Listeria innocua
  3fov-assembly1_A  TM=2.804E-01  e=1.678E+00  Rhodopseudomonas palustris CGA009
  5v44-assembly1_A  TM=2.970E-01  e=3.160E+00  Homo sapiens
  1vm7-assembly1_B  TM=2.487E-01  e=3.390E+00  Thermotoga maritima MSB8

Secondary structure (DSSP, 8-state):
-TTSGGGG-TTSEEEEEES--------HHHHHHHHHHHHHHHHHHSTT--EEEEEEEE-TTS-EEEEEE-SS-----